Protein AF-A0A7Z0LER9-F1 (afdb_monomer_lite)

Sequence (82 aa):
ESKLGRALKYSLDYESTFKTVLEDGRLVLSNNLAERAIKSLVMGRKNWLFSQSSEGAESSAIIMTLIETAKLHQVDSEKYIV

Foldseek 3Di:
DDPVVVVVVVCVVCVVVLCVCVVDVVDDNDCVVVVVLCVCVVVVCVPDPPCPDPVVVVVVVVLSVQCVVCVVVVHDSVVPPD

Organism: NCBI:txid747656

Radius of gyration: 17.9 Å; chains: 1; bounding box: 42×25×44 Å

Secondary structure (DSSP, 8-state):
--HHHHHHHHHHHTHHHHHHHHH-TTS-S--HHHHHHHHHHHHHTTTSTTTTSHHHHHHHHHHHHHHHHHHHTT--SHHHH-

Structure (mmCIF, N/CA/C/O backbone):
data_AF-A0A7Z0LER9-F1
#
_entry.id   AF-A0A7Z0LER9-F1
#
loop_
_atom_site.group_PDB
_atom_site.id
_atom_site.type_symbol
_atom_site.label_atom_id
_atom_site.label_alt_id
_atom_site.label_comp_id
_atom_site.label_asym_id
_atom_site.label_entity_id
_atom_site.label_seq_id
_atom_site.pdbx_PDB_ins_code
_atom_site.Cartn_x
_atom_site.Cartn_y
_atom_site.Cartn_z
_atom_site.occupancy
_atom_site.B_iso_or_equiv
_atom_site.auth_seq_id
_atom_site.auth_comp_id
_atom_site.auth_asym_id
_atom_site.auth_atom_id
_atom_site.pdbx_PDB_model_num
ATOM 1 N N . GLU A 1 1 ? -11.115 6.149 25.691 1.00 75.12 1 GLU A N 1
ATOM 2 C CA . GLU A 1 1 ? -11.556 5.028 24.828 1.00 75.12 1 GLU A CA 1
ATOM 3 C C . GLU A 1 1 ? -10.638 3.828 25.002 1.00 75.12 1 GLU A C 1
ATOM 5 O O . GLU A 1 1 ? -9.430 4.015 25.105 1.00 75.12 1 GLU A O 1
ATOM 10 N N . SER A 1 2 ? -11.190 2.613 25.031 1.00 96.00 2 SER A N 1
ATOM 11 C CA . SER A 1 2 ? -10.394 1.382 24.990 1.00 96.00 2 SER A CA 1
ATOM 12 C C . SER A 1 2 ? -9.885 1.115 23.565 1.00 96.00 2 SER A C 1
ATOM 14 O O . SER A 1 2 ? -10.495 1.557 22.589 1.00 96.00 2 SER A O 1
ATOM 16 N N . LYS A 1 3 ? -8.783 0.361 23.424 1.00 96.56 3 LYS A N 1
ATOM 17 C CA . LYS A 1 3 ? -8.269 -0.069 22.105 1.00 96.56 3 LYS A CA 1
ATOM 18 C C . LYS A 1 3 ? -9.345 -0.790 21.283 1.00 96.56 3 LYS A C 1
ATOM 20 O O . LYS A 1 3 ? -9.470 -0.546 20.090 1.00 96.56 3 LYS A O 1
ATOM 25 N N . LEU A 1 4 ? -10.143 -1.624 21.949 1.00 96.38 4 LEU A N 1
ATOM 26 C CA . LEU A 1 4 ? -11.247 -2.362 21.341 1.00 96.38 4 LEU A CA 1
ATOM 27 C C . LEU A 1 4 ? -12.387 -1.434 20.897 1.00 96.38 4 LEU A C 1
ATOM 29 O O . LEU A 1 4 ? -12.891 -1.592 19.793 1.00 96.38 4 LEU A O 1
ATOM 33 N N . GLY A 1 5 ? -12.737 -0.424 21.701 1.00 97.50 5 GLY A N 1
ATOM 34 C CA . GLY A 1 5 ? -13.737 0.577 21.320 1.00 97.50 5 GLY A CA 1
ATOM 35 C C . GLY A 1 5 ? -13.333 1.360 20.070 1.00 97.50 5 GLY A C 1
ATOM 36 O O . GLY A 1 5 ? -14.146 1.538 19.169 1.00 97.50 5 GLY A O 1
ATOM 37 N N . ARG A 1 6 ? -12.054 1.745 19.962 1.00 97.00 6 ARG A N 1
ATOM 38 C CA . ARG A 1 6 ? -11.524 2.411 18.763 1.00 97.00 6 ARG A CA 1
ATOM 39 C C . ARG A 1 6 ? -11.548 1.504 17.531 1.00 97.00 6 ARG A C 1
ATOM 41 O O . ARG A 1 6 ? -11.903 1.970 16.456 1.00 97.00 6 ARG A O 1
ATOM 48 N N . ALA A 1 7 ? -11.184 0.231 17.688 1.00 95.69 7 ALA A N 1
ATOM 49 C CA . ALA A 1 7 ? -11.224 -0.740 16.596 1.00 95.69 7 ALA A CA 1
ATOM 50 C C . ALA A 1 7 ? -12.658 -0.975 16.096 1.00 95.69 7 ALA A C 1
ATOM 52 O O . ALA A 1 7 ? -12.888 -0.946 14.894 1.00 95.69 7 ALA A O 1
ATOM 53 N N . LEU A 1 8 ? -13.626 -1.131 17.007 1.00 96.25 8 LEU A N 1
ATOM 54 C CA . LEU A 1 8 ? -15.041 -1.265 16.647 1.00 96.25 8 LEU A CA 1
ATOM 55 C C . LEU A 1 8 ? -15.556 -0.031 15.912 1.00 96.25 8 LEU A C 1
ATOM 57 O O . LEU A 1 8 ? -16.187 -0.167 14.870 1.00 96.25 8 LEU A O 1
ATOM 61 N N . LYS A 1 9 ? -15.254 1.164 16.430 1.00 96.81 9 LYS A N 1
ATOM 62 C CA . LYS A 1 9 ? -15.643 2.416 15.783 1.00 96.81 9 LYS A CA 1
ATOM 63 C C . LYS A 1 9 ? -15.074 2.512 14.367 1.00 96.81 9 LYS A C 1
ATOM 65 O O . LYS A 1 9 ? -15.829 2.757 13.441 1.00 96.81 9 LYS A O 1
ATOM 70 N N . TYR A 1 10 ? -13.785 2.215 14.187 1.00 94.81 10 TYR A N 1
ATOM 71 C CA . TYR A 1 10 ? -13.160 2.171 12.863 1.00 94.81 10 TYR A CA 1
ATOM 72 C C . TYR A 1 10 ? -13.860 1.179 11.921 1.00 94.81 10 TYR A C 1
ATOM 74 O O . TYR A 1 10 ? -14.160 1.524 10.784 1.00 94.81 10 TYR A O 1
ATOM 82 N N . SER A 1 11 ? -14.167 -0.035 12.386 1.00 94.12 11 SER A N 1
ATOM 83 C CA . SER A 1 11 ? -14.867 -1.025 11.559 1.00 94.12 11 SER A CA 1
ATOM 84 C C . SER A 1 11 ? -16.266 -0.572 11.135 1.00 94.12 11 SER A C 1
ATOM 86 O O . SER A 1 11 ? -16.669 -0.854 10.011 1.00 94.12 11 SER A O 1
ATOM 88 N N . LEU A 1 12 ? -16.992 0.124 12.016 1.00 96.06 12 LEU A N 1
ATOM 89 C CA . LEU A 1 12 ? -18.320 0.669 11.720 1.00 96.06 12 LEU A CA 1
ATOM 90 C C . LEU A 1 12 ? -18.241 1.859 10.757 1.00 96.06 12 LEU A C 1
ATOM 92 O O . LEU A 1 12 ? -18.998 1.913 9.793 1.00 96.06 12 LEU A O 1
ATOM 96 N N . ASP A 1 13 ? -17.291 2.772 10.972 1.00 97.00 13 ASP A N 1
ATOM 97 C CA . ASP A 1 13 ? -17.096 3.957 10.129 1.00 97.00 13 ASP A CA 1
ATOM 98 C C . ASP A 1 13 ? -16.777 3.577 8.664 1.00 97.00 13 ASP A C 1
ATOM 100 O O . ASP A 1 13 ? -17.144 4.304 7.743 1.00 97.00 13 ASP A O 1
ATOM 104 N N . TYR A 1 14 ? -16.129 2.425 8.437 1.00 94.44 14 TYR A N 1
ATOM 105 C CA . TYR A 1 14 ? -15.729 1.924 7.111 1.00 94.44 14 TYR A CA 1
ATOM 106 C C . TYR A 1 14 ? -16.563 0.735 6.602 1.00 94.44 14 TYR A C 1
ATOM 108 O O . TYR A 1 14 ? -16.187 0.092 5.618 1.00 94.44 14 TYR A O 1
ATOM 116 N N . GLU A 1 15 ? -17.698 0.428 7.233 1.00 94.25 15 GLU A N 1
ATOM 117 C CA . GLU A 1 15 ? -18.517 -0.747 6.905 1.00 94.25 15 GLU A CA 1
ATOM 118 C C . GLU A 1 15 ? -18.917 -0.803 5.420 1.00 94.25 15 GLU A C 1
ATOM 120 O O . GLU A 1 15 ? -18.837 -1.862 4.794 1.00 94.25 15 GLU A O 1
ATOM 125 N N . SER A 1 16 ? -19.316 0.334 4.840 1.00 93.62 16 SER A N 1
ATOM 126 C CA . SER A 1 16 ? -19.712 0.429 3.428 1.00 93.62 16 SER A CA 1
ATOM 127 C C . SER A 1 16 ? -18.577 0.036 2.481 1.00 93.62 16 SER A C 1
ATOM 129 O O . SER A 1 16 ? -18.801 -0.725 1.545 1.00 93.62 16 SER A O 1
ATOM 131 N N . THR A 1 17 ? -17.351 0.474 2.769 1.00 91.25 17 THR A N 1
ATOM 132 C CA . THR A 1 17 ? -16.151 0.132 1.994 1.00 91.25 17 THR A CA 1
ATOM 133 C C . THR A 1 17 ? -15.826 -1.356 2.086 1.00 91.25 17 THR A C 1
ATOM 135 O O . THR A 1 17 ? -15.486 -1.985 1.086 1.00 91.25 17 THR A O 1
ATOM 138 N N . PHE A 1 18 ? -15.938 -1.954 3.277 1.00 90.00 18 PHE A N 1
ATOM 139 C CA . PHE A 1 18 ? -15.686 -3.389 3.435 1.00 90.00 18 PHE A CA 1
ATOM 140 C C . PHE A 1 18 ? -16.736 -4.243 2.725 1.00 90.00 18 PHE A C 1
ATOM 142 O O . PHE A 1 18 ? -16.401 -5.311 2.221 1.00 90.00 18 PHE A O 1
ATOM 149 N N . LYS A 1 19 ? -17.987 -3.778 2.644 1.00 92.81 19 LYS A N 1
ATOM 150 C CA . LYS A 1 19 ? -19.071 -4.483 1.948 1.00 92.81 19 LYS A CA 1
ATOM 151 C C . LYS A 1 19 ? -18.918 -4.510 0.429 1.00 92.81 19 LYS A C 1
ATOM 153 O O . LYS A 1 19 ? -19.458 -5.424 -0.184 1.00 92.81 19 LYS A O 1
ATOM 158 N N . THR A 1 20 ? -18.140 -3.613 -0.177 1.00 93.50 20 THR A N 1
ATOM 159 C CA . THR A 1 20 ? -17.926 -3.578 -1.637 1.00 93.50 20 THR A CA 1
ATOM 160 C C . THR A 1 20 ? -17.372 -4.897 -2.192 1.00 93.50 20 THR A C 1
ATOM 162 O O . THR A 1 20 ? -17.675 -5.277 -3.319 1.00 93.50 20 THR A O 1
ATOM 165 N N . VAL A 1 21 ? -16.625 -5.666 -1.393 1.00 92.25 21 VAL A N 1
ATOM 166 C CA . VAL A 1 21 ? -16.131 -7.000 -1.796 1.00 92.25 21 VAL A CA 1
ATOM 167 C C . VAL A 1 21 ? -17.253 -8.026 -2.011 1.00 92.25 21 VAL A C 1
ATOM 169 O O . VAL A 1 21 ? -17.040 -9.039 -2.667 1.00 92.25 21 VAL A O 1
ATOM 172 N N . LEU A 1 22 ? -18.442 -7.782 -1.450 1.00 93.62 22 LEU A N 1
ATOM 173 C CA . LEU A 1 22 ? -19.640 -8.598 -1.664 1.00 93.62 22 LE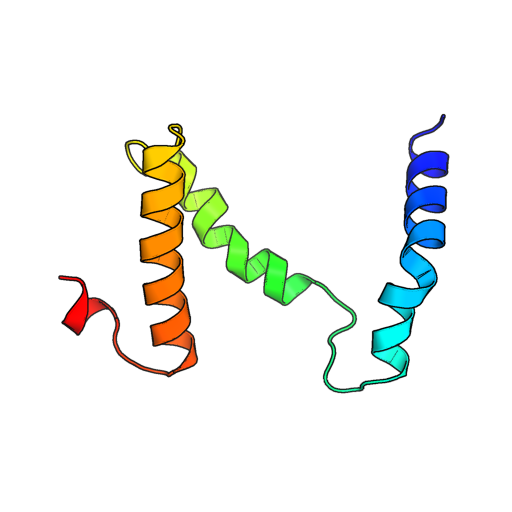U A CA 1
ATOM 174 C C . LEU A 1 22 ? -20.377 -8.202 -2.951 1.00 93.62 22 LEU A C 1
ATOM 176 O O . LEU A 1 22 ? -21.177 -8.981 -3.461 1.00 93.62 22 LEU A O 1
ATOM 180 N N . GLU A 1 23 ? -20.116 -6.997 -3.457 1.00 95.12 23 GLU A N 1
ATOM 181 C CA . GLU A 1 23 ? -20.729 -6.440 -4.664 1.00 95.12 23 GLU A CA 1
ATOM 182 C C . GLU A 1 23 ? -19.886 -6.745 -5.913 1.00 95.12 23 GLU A C 1
ATOM 184 O O . GLU A 1 23 ? -20.439 -6.969 -6.989 1.00 95.12 23 GLU A O 1
ATOM 189 N N . ASP A 1 24 ? -18.555 -6.803 -5.773 1.00 94.00 24 ASP A N 1
ATOM 190 C CA . ASP A 1 24 ? -17.616 -7.086 -6.863 1.00 94.00 24 ASP A CA 1
ATOM 191 C C . ASP A 1 24 ? -16.674 -8.255 -6.531 1.00 94.00 24 ASP A C 1
ATOM 193 O O . ASP A 1 24 ? -15.709 -8.116 -5.778 1.00 94.00 24 ASP A O 1
ATOM 197 N N . GLY A 1 25 ? -16.904 -9.404 -7.176 1.00 90.69 25 GLY A N 1
ATOM 198 C CA . GLY A 1 25 ? -16.094 -10.616 -7.001 1.00 90.69 25 GLY A CA 1
ATOM 199 C C . GLY A 1 25 ? -14.650 -10.525 -7.513 1.00 90.69 25 GLY A C 1
ATOM 200 O O . GLY A 1 25 ? -13.879 -11.462 -7.318 1.00 90.69 25 GLY A O 1
ATOM 201 N N . ARG A 1 26 ? -14.259 -9.424 -8.170 1.00 91.06 26 ARG A N 1
ATOM 202 C CA . ARG A 1 26 ? -12.859 -9.157 -8.543 1.00 91.06 26 ARG A CA 1
ATOM 203 C C . ARG A 1 26 ? -12.034 -8.647 -7.362 1.00 91.06 26 ARG A C 1
ATOM 205 O O . ARG A 1 26 ? -10.806 -8.685 -7.419 1.00 91.06 26 ARG A O 1
ATOM 212 N N . LEU A 1 27 ? -12.688 -8.144 -6.315 1.00 90.56 27 LEU A N 1
ATOM 213 C CA . LEU A 1 27 ? -12.025 -7.625 -5.127 1.00 90.56 27 LEU A CA 1
ATOM 214 C C . LEU A 1 27 ? -11.645 -8.761 -4.175 1.00 90.56 27 LEU A C 1
ATOM 216 O O . LEU A 1 27 ? -12.380 -9.727 -3.982 1.00 90.56 27 LEU A O 1
ATOM 220 N N . VAL A 1 28 ? -10.479 -8.631 -3.546 1.00 89.44 28 VAL A N 1
ATOM 221 C CA . VAL A 1 28 ? -9.976 -9.615 -2.584 1.00 89.44 28 VAL A CA 1
ATOM 222 C C . VAL A 1 28 ? -10.343 -9.161 -1.173 1.00 89.44 28 VAL A C 1
ATOM 224 O O . VAL A 1 28 ? -10.013 -8.047 -0.777 1.00 89.44 28 VAL A O 1
ATOM 227 N N . LEU A 1 29 ? -10.983 -10.036 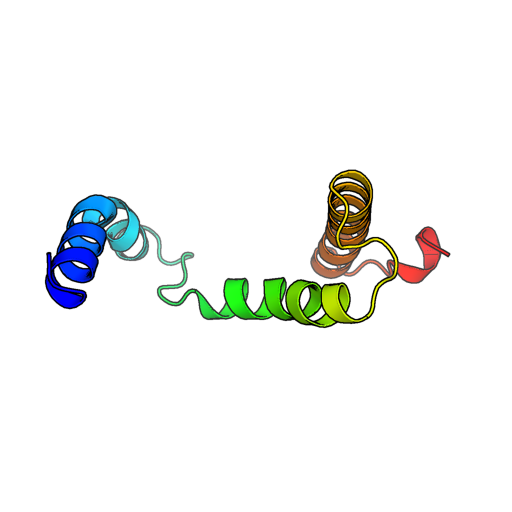-0.391 1.00 89.56 29 LEU A N 1
ATOM 228 C CA . LEU A 1 29 ? -11.365 -9.754 1.004 1.00 89.56 29 LEU A CA 1
ATOM 229 C C . LEU A 1 29 ? -10.154 -9.458 1.909 1.00 89.56 29 LEU A C 1
ATOM 231 O O . LEU A 1 29 ? -10.258 -8.735 2.895 1.00 89.56 29 LEU A O 1
ATOM 235 N N . SER A 1 30 ? -9.002 -10.045 1.590 1.00 89.75 30 SER A N 1
ATOM 236 C CA . SER A 1 30 ? -7.757 -9.870 2.334 1.00 89.75 30 SER A CA 1
ATOM 237 C C . SER A 1 30 ? -6.867 -8.800 1.704 1.00 89.75 30 SER A C 1
ATOM 239 O O . SER A 1 30 ? -6.675 -8.767 0.489 1.00 89.75 30 SER A O 1
ATOM 241 N N . ASN A 1 31 ? -6.217 -7.998 2.547 1.00 88.88 31 ASN A N 1
ATOM 242 C CA . ASN A 1 31 ? -5.203 -7.027 2.136 1.00 88.88 31 ASN A CA 1
ATOM 243 C C . ASN A 1 31 ? -3.801 -7.647 1.926 1.00 88.88 31 ASN A C 1
ATOM 245 O O . ASN A 1 31 ? -2.850 -6.909 1.664 1.00 88.88 31 ASN A O 1
ATOM 249 N N . ASN A 1 32 ? -3.649 -8.977 2.020 1.00 91.56 32 ASN A N 1
ATOM 250 C CA . ASN A 1 32 ? -2.346 -9.657 2.012 1.00 91.56 32 ASN A CA 1
ATOM 251 C C . ASN A 1 32 ? -1.475 -9.282 0.804 1.00 91.56 32 ASN A C 1
ATOM 253 O O . ASN A 1 32 ? -0.254 -9.190 0.914 1.00 91.56 32 ASN A O 1
ATOM 257 N N . LEU A 1 33 ? -2.093 -9.093 -0.367 1.00 88.94 33 LEU A N 1
ATOM 258 C CA . LEU A 1 33 ? -1.381 -8.701 -1.582 1.00 88.94 33 LEU A CA 1
ATOM 259 C C . LEU A 1 33 ? -0.761 -7.305 -1.434 1.00 88.94 33 LEU A C 1
ATOM 261 O O . LEU A 1 33 ? 0.419 -7.126 -1.733 1.00 88.94 33 LEU A O 1
ATOM 265 N N . ALA A 1 34 ? -1.531 -6.346 -0.915 1.00 89.19 34 ALA A N 1
ATOM 266 C CA . ALA A 1 34 ? -1.071 -4.984 -0.670 1.00 89.19 34 ALA A CA 1
ATOM 267 C C . ALA A 1 34 ? 0.031 -4.946 0.404 1.00 89.19 34 ALA A C 1
ATOM 269 O O . ALA A 1 34 ? 1.058 -4.294 0.216 1.00 89.19 34 ALA A O 1
ATOM 270 N N . GLU A 1 35 ? -0.126 -5.705 1.493 1.00 92.38 35 GLU A N 1
ATOM 271 C CA . GLU A 1 35 ? 0.899 -5.807 2.540 1.00 92.38 35 GLU A CA 1
ATOM 272 C C . GLU A 1 35 ? 2.205 -6.419 2.018 1.00 92.38 35 GLU A C 1
ATOM 274 O O . GLU A 1 35 ? 3.300 -5.949 2.338 1.00 92.38 35 GLU A O 1
ATOM 279 N N . ARG A 1 36 ? 2.113 -7.451 1.169 1.00 90.62 36 ARG A N 1
ATOM 280 C CA . ARG A 1 36 ? 3.285 -8.045 0.514 1.00 90.62 36 ARG A CA 1
ATOM 281 C C . ARG A 1 36 ? 3.963 -7.067 -0.438 1.00 90.62 36 ARG A C 1
ATOM 283 O O . ARG A 1 36 ? 5.191 -7.023 -0.439 1.00 90.62 36 ARG A O 1
ATOM 290 N N . ALA A 1 37 ? 3.195 -6.290 -1.202 1.00 87.31 37 ALA A N 1
ATOM 291 C CA . ALA A 1 37 ? 3.729 -5.302 -2.137 1.00 87.31 37 ALA A CA 1
ATOM 292 C C . ALA A 1 37 ? 4.534 -4.210 -1.416 1.00 87.31 37 ALA A C 1
ATOM 294 O O . ALA A 1 37 ? 5.639 -3.879 -1.836 1.00 87.31 37 ALA A O 1
ATOM 295 N N . ILE A 1 38 ? 4.045 -3.704 -0.277 1.00 89.00 38 ILE A N 1
ATOM 296 C CA . ILE A 1 38 ? 4.751 -2.647 0.466 1.00 89.00 38 ILE A CA 1
ATOM 297 C C . ILE A 1 38 ? 5.927 -3.166 1.307 1.00 89.00 38 ILE A C 1
ATOM 299 O O . ILE A 1 38 ? 6.793 -2.396 1.727 1.00 89.00 38 ILE A O 1
ATOM 303 N N . LYS A 1 39 ? 6.005 -4.479 1.554 1.00 90.19 39 LYS A N 1
ATOM 304 C CA . LYS A 1 39 ? 7.050 -5.080 2.395 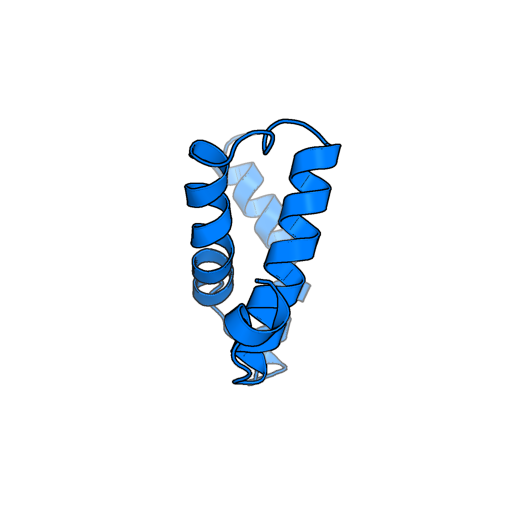1.00 90.19 39 LYS A CA 1
ATOM 305 C C . LYS A 1 39 ? 8.464 -4.813 1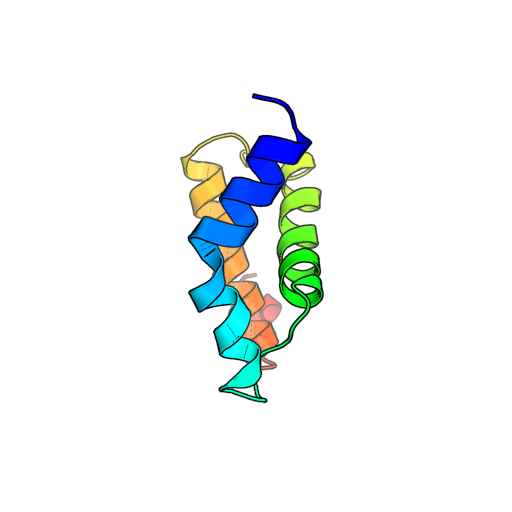.871 1.00 90.19 39 LYS A C 1
ATOM 307 O O . LYS A 1 39 ? 9.364 -4.580 2.678 1.00 90.19 39 LYS A O 1
ATOM 312 N N . SER A 1 40 ? 8.667 -4.825 0.553 1.00 86.00 40 SER A N 1
ATOM 313 C CA . SER A 1 40 ? 9.965 -4.526 -0.070 1.00 86.00 40 SER A CA 1
ATOM 314 C C . SER A 1 40 ? 10.430 -3.105 0.262 1.00 86.00 40 SER A C 1
ATOM 316 O O . SER A 1 40 ? 11.553 -2.932 0.730 1.00 86.00 40 SER A O 1
ATOM 318 N N . LEU A 1 41 ? 9.538 -2.115 0.141 1.00 87.62 41 LEU A N 1
ATOM 319 C CA . LEU A 1 41 ? 9.785 -0.720 0.514 1.00 87.62 41 LEU A CA 1
ATOM 320 C C . LEU A 1 41 ? 10.144 -0.592 1.999 1.00 87.62 41 LEU A C 1
ATOM 322 O O 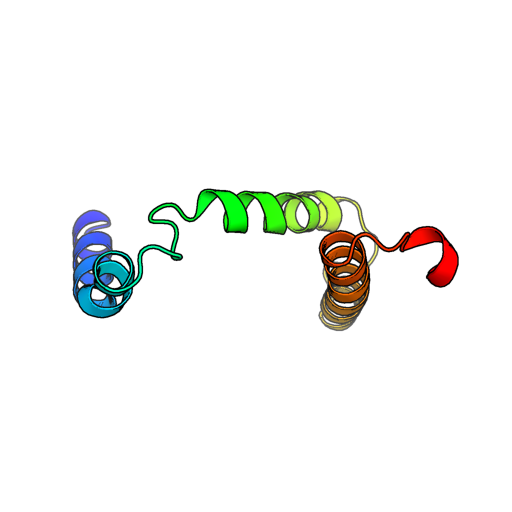. LEU A 1 41 ? 11.123 0.058 2.366 1.00 87.62 41 LEU A O 1
ATOM 326 N N . VAL A 1 42 ? 9.355 -1.234 2.866 1.00 89.31 42 VAL A N 1
ATOM 327 C CA . VAL A 1 42 ? 9.529 -1.166 4.325 1.00 89.31 42 VAL A CA 1
ATOM 328 C C . VAL A 1 42 ? 10.865 -1.762 4.767 1.00 89.31 42 VAL A C 1
ATOM 330 O O . VAL A 1 42 ? 11.473 -1.247 5.710 1.00 89.31 42 VAL A O 1
ATOM 333 N N . MET A 1 43 ? 11.323 -2.825 4.104 1.00 89.56 43 MET A N 1
ATOM 334 C CA . MET A 1 43 ? 12.638 -3.419 4.349 1.00 89.56 43 MET A CA 1
ATOM 335 C C . MET A 1 43 ? 13.763 -2.572 3.741 1.00 89.56 43 MET A C 1
ATOM 337 O O . MET A 1 43 ? 14.763 -2.325 4.411 1.00 89.56 43 MET A O 1
ATOM 341 N N . GLY A 1 44 ? 13.582 -2.084 2.511 1.00 86.44 44 GLY A N 1
ATOM 342 C CA . GLY A 1 44 ? 14.566 -1.299 1.764 1.00 86.44 44 GLY A CA 1
ATOM 343 C C . GLY A 1 44 ? 14.921 0.025 2.432 1.00 86.44 44 GLY A C 1
ATOM 344 O O . GLY A 1 44 ? 16.100 0.319 2.603 1.00 86.44 44 GLY A O 1
ATOM 345 N N . ARG A 1 45 ? 13.934 0.776 2.939 1.00 86.38 45 ARG A N 1
ATOM 346 C CA . ARG A 1 45 ? 14.161 2.074 3.610 1.00 86.38 45 ARG A CA 1
ATOM 347 C C . ARG A 1 45 ? 15.046 2.014 4.863 1.00 86.38 45 ARG A C 1
ATOM 349 O O . ARG A 1 45 ? 15.498 3.038 5.351 1.00 86.38 45 ARG A O 1
ATOM 356 N N . LYS A 1 46 ? 15.283 0.831 5.441 1.00 84.50 46 LYS A N 1
ATOM 357 C CA . LYS A 1 46 ? 16.266 0.692 6.532 1.00 84.50 46 LYS A CA 1
ATOM 358 C C . LYS A 1 46 ? 17.710 0.678 6.020 1.00 84.50 46 LYS A C 1
ATOM 360 O O . LYS A 1 46 ? 18.610 1.013 6.779 1.00 84.50 46 LYS A O 1
ATOM 365 N N . ASN A 1 47 ? 17.907 0.304 4.757 1.00 84.25 47 ASN A N 1
ATOM 366 C CA . ASN A 1 47 ? 19.209 0.065 4.136 1.00 84.25 47 ASN A CA 1
ATOM 367 C C . ASN A 1 47 ? 19.543 1.076 3.024 1.00 84.25 47 ASN A C 1
ATOM 369 O O . ASN A 1 47 ? 20.703 1.197 2.643 1.00 84.25 47 ASN A O 1
ATOM 373 N N . TRP A 1 48 ? 18.554 1.789 2.481 1.00 87.69 48 TRP A N 1
ATOM 374 C CA . TRP A 1 48 ? 18.765 2.802 1.448 1.00 87.69 48 TRP A CA 1
ATOM 375 C C . TRP A 1 48 ? 19.205 4.128 2.057 1.00 87.69 48 TRP A C 1
ATOM 377 O O . TRP A 1 48 ? 18.508 4.708 2.899 1.00 87.69 48 TRP A O 1
ATOM 387 N N . LEU A 1 49 ? 20.347 4.624 1.583 1.00 82.25 49 LEU A N 1
ATOM 388 C CA . LEU A 1 49 ? 20.844 5.952 1.916 1.00 82.25 49 LEU A CA 1
ATOM 389 C C . LEU A 1 49 ? 19.795 7.004 1.518 1.00 82.25 49 LEU A C 1
ATOM 391 O O . LEU A 1 49 ? 19.171 6.902 0.466 1.00 82.25 49 LEU A O 1
ATOM 395 N N . PHE A 1 50 ? 19.591 7.999 2.383 1.00 78.94 50 PHE A N 1
ATOM 396 C CA . PHE A 1 50 ? 18.691 9.146 2.172 1.00 78.94 50 PHE A CA 1
ATOM 397 C C . PHE A 1 50 ? 17.180 8.865 2.173 1.00 78.94 50 PHE A C 1
ATOM 399 O O . PHE A 1 50 ? 16.399 9.802 2.097 1.00 78.94 50 PHE A O 1
ATOM 406 N N . SER A 1 51 ? 16.727 7.631 2.400 1.00 82.56 51 SER A N 1
ATOM 407 C CA . SER A 1 51 ? 15.288 7.299 2.492 1.00 82.56 51 SER A CA 1
ATOM 408 C C . SER A 1 51 ? 14.541 7.902 3.702 1.00 82.56 51 SER A C 1
ATOM 410 O O . SER A 1 51 ? 13.335 7.699 3.849 1.00 82.56 51 SER A O 1
ATOM 412 N N . GLN A 1 52 ? 15.248 8.626 4.580 1.00 82.94 52 GLN A N 1
ATOM 413 C CA . GLN A 1 52 ? 14.691 9.302 5.758 1.00 82.94 52 GLN A CA 1
ATOM 414 C C . GLN A 1 52 ? 14.357 10.784 5.524 1.00 82.94 52 GLN A C 1
ATOM 416 O O . GLN A 1 52 ? 13.664 11.367 6.356 1.00 82.94 52 GLN A O 1
ATOM 421 N N . SER A 1 53 ? 14.836 11.401 4.436 1.00 91.06 53 SER A N 1
ATOM 422 C CA . SER A 1 53 ? 14.418 12.758 4.059 1.00 91.06 53 SER A CA 1
ATOM 423 C C . SER A 1 53 ? 13.167 12.718 3.179 1.00 91.06 53 SER A C 1
ATOM 425 O O . SER A 1 53 ? 12.858 11.688 2.575 1.00 91.06 53 SER A O 1
ATOM 427 N N . SER A 1 54 ? 12.443 13.837 3.092 1.00 91.75 54 SER A N 1
ATOM 428 C CA . SER A 1 54 ? 11.253 13.937 2.235 1.00 91.75 54 SER A CA 1
ATOM 429 C C . SER A 1 54 ? 11.616 13.722 0.765 1.00 91.75 54 SER A C 1
ATOM 431 O O . SER A 1 54 ? 10.956 12.965 0.061 1.00 91.75 54 SER A O 1
ATOM 433 N N . GLU A 1 55 ? 12.718 14.326 0.329 1.00 92.44 55 GLU A N 1
ATOM 434 C CA . GLU A 1 55 ? 13.226 14.260 -1.041 1.00 92.44 55 GLU A CA 1
ATOM 435 C C . GLU A 1 55 ? 13.690 12.842 -1.401 1.00 92.44 55 GLU A C 1
ATOM 437 O O . GLU A 1 55 ? 13.462 12.354 -2.510 1.00 92.44 55 GLU A O 1
ATOM 442 N N . GLY A 1 56 ? 14.321 12.140 -0.455 1.00 90.31 56 GLY A N 1
ATOM 443 C CA . GLY A 1 56 ? 14.738 10.757 -0.658 1.00 90.31 56 GLY A CA 1
ATOM 444 C C . GLY A 1 56 ? 13.569 9.775 -0.621 1.00 90.31 56 GLY A C 1
ATOM 445 O O . GLY A 1 56 ? 13.578 8.791 -1.365 1.00 90.31 56 GLY A O 1
ATOM 446 N N . ALA A 1 57 ? 12.532 10.047 0.178 1.00 88.75 57 ALA A N 1
ATOM 447 C CA . ALA A 1 57 ? 11.285 9.288 0.154 1.00 88.75 57 ALA A CA 1
ATOM 448 C C . ALA A 1 57 ? 10.542 9.465 -1.181 1.00 88.75 57 ALA A C 1
ATOM 450 O O . ALA A 1 57 ? 10.101 8.473 -1.759 1.00 88.75 57 ALA A O 1
ATOM 451 N N . GLU A 1 58 ? 10.466 10.694 -1.699 1.00 91.56 58 GLU A N 1
ATOM 452 C CA . GLU A 1 58 ? 9.879 10.997 -3.009 1.00 91.56 58 GLU A CA 1
ATOM 453 C C . GLU A 1 58 ? 10.643 10.296 -4.138 1.00 91.56 58 GLU A C 1
ATOM 455 O O . GLU A 1 58 ? 10.051 9.560 -4.928 1.00 91.56 58 GLU A O 1
ATOM 460 N N . SER A 1 59 ? 11.973 10.415 -4.153 1.00 90.25 59 SER A N 1
ATOM 461 C CA . SER A 1 59 ? 12.826 9.735 -5.137 1.00 90.25 59 SER A CA 1
ATOM 462 C C . SER A 1 59 ? 12.654 8.211 -5.090 1.00 90.25 59 SER A C 1
ATOM 464 O O . SER A 1 59 ? 12.512 7.557 -6.124 1.00 90.25 59 SER A O 1
ATOM 466 N N . SER A 1 60 ? 12.599 7.638 -3.881 1.00 88.75 60 SER A N 1
ATOM 467 C CA . SER A 1 60 ? 12.356 6.203 -3.685 1.00 88.75 60 SER A CA 1
ATOM 468 C C . SER A 1 60 ? 10.974 5.787 -4.196 1.00 88.75 60 SER A C 1
ATOM 470 O O . SER A 1 60 ? 10.841 4.725 -4.803 1.00 88.75 60 SER A O 1
ATOM 472 N N . ALA A 1 61 ? 9.947 6.615 -3.977 1.00 89.44 61 ALA A N 1
ATOM 473 C CA . ALA A 1 61 ? 8.592 6.356 -4.453 1.00 89.44 61 ALA A CA 1
ATOM 474 C C . ALA A 1 61 ? 8.514 6.372 -5.987 1.00 89.44 61 ALA A C 1
ATOM 476 O O . ALA A 1 61 ? 7.885 5.484 -6.564 1.00 89.44 61 ALA A O 1
ATOM 477 N N . ILE A 1 62 ? 9.193 7.314 -6.651 1.00 91.06 62 ILE A N 1
ATOM 478 C CA . ILE A 1 62 ? 9.261 7.392 -8.119 1.00 91.06 62 ILE A CA 1
ATOM 479 C C . ILE A 1 62 ? 9.905 6.125 -8.695 1.00 91.06 62 ILE A C 1
ATOM 481 O O . ILE A 1 62 ? 9.302 5.454 -9.534 1.00 91.06 62 ILE A O 1
ATOM 485 N N . ILE A 1 63 ? 11.096 5.756 -8.209 1.00 89.88 63 ILE A N 1
ATOM 486 C CA . ILE A 1 63 ? 11.830 4.576 -8.696 1.00 89.88 63 ILE A CA 1
ATOM 487 C C . ILE A 1 63 ? 11.012 3.297 -8.477 1.00 89.88 63 ILE A C 1
ATOM 489 O O . ILE A 1 63 ? 10.852 2.496 -9.397 1.00 89.88 63 ILE A O 1
ATOM 493 N N . MET A 1 64 ? 10.443 3.117 -7.282 1.00 89.12 64 MET A N 1
ATOM 494 C CA . MET A 1 64 ? 9.614 1.950 -6.966 1.00 89.12 64 MET A CA 1
ATOM 495 C C . MET A 1 64 ? 8.363 1.879 -7.843 1.00 89.12 64 MET A C 1
ATOM 497 O O . MET A 1 64 ? 8.008 0.800 -8.305 1.00 89.12 64 MET A O 1
ATOM 501 N N . THR A 1 65 ? 7.723 3.017 -8.124 1.00 90.75 65 THR A N 1
ATOM 502 C CA . THR A 1 65 ? 6.553 3.068 -9.012 1.00 90.75 65 THR A CA 1
ATOM 503 C C . THR A 1 65 ? 6.909 2.587 -10.416 1.00 90.75 65 THR A C 1
ATOM 505 O O . THR A 1 65 ? 6.183 1.767 -10.979 1.00 90.75 65 THR A O 1
ATOM 508 N N . LEU A 1 66 ? 8.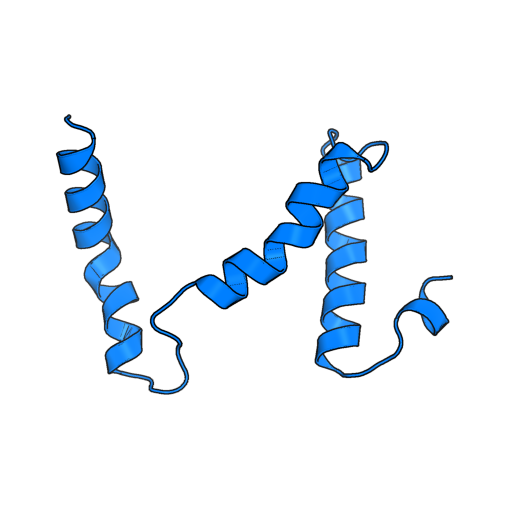043 3.031 -10.968 1.00 91.94 66 LEU A N 1
ATOM 509 C CA . LEU A 1 66 ? 8.516 2.597 -12.287 1.00 91.94 66 LEU A CA 1
ATOM 510 C C . LEU A 1 66 ? 8.822 1.094 -12.320 1.00 91.94 66 LEU A C 1
ATOM 512 O O . LEU A 1 66 ? 8.349 0.392 -13.214 1.00 91.94 66 LEU A O 1
ATOM 516 N N . ILE A 1 67 ? 9.559 0.592 -11.325 1.00 90.50 67 ILE A N 1
ATOM 517 C CA . ILE A 1 67 ? 9.932 -0.826 -11.229 1.00 90.50 67 ILE A CA 1
ATOM 518 C C . ILE A 1 67 ? 8.691 -1.716 -11.089 1.00 90.50 67 ILE A C 1
ATOM 520 O O . ILE A 1 67 ? 8.553 -2.698 -11.817 1.00 90.50 67 ILE A O 1
ATOM 524 N N . GLU A 1 68 ? 7.776 -1.397 -10.170 1.00 89.69 68 GLU A N 1
ATOM 525 C CA . GLU A 1 68 ? 6.579 -2.215 -9.948 1.00 89.69 68 GLU A CA 1
ATOM 526 C C . GLU A 1 68 ? 5.623 -2.161 -11.148 1.00 89.69 68 GLU A C 1
ATOM 528 O O . GLU A 1 68 ? 5.053 -3.185 -11.522 1.00 89.69 68 GLU A O 1
ATOM 533 N N . THR A 1 69 ? 5.518 -1.017 -11.832 1.00 91.62 69 THR A N 1
ATOM 534 C CA . THR A 1 69 ? 4.748 -0.910 -13.083 1.00 91.62 69 THR A CA 1
ATOM 535 C C . THR A 1 69 ? 5.347 -1.790 -14.182 1.00 91.62 69 THR A C 1
ATOM 537 O O . THR A 1 69 ? 4.623 -2.548 -14.828 1.00 91.62 69 THR A O 1
ATOM 540 N N . ALA A 1 70 ? 6.669 -1.760 -14.371 1.00 92.94 70 ALA A N 1
ATOM 541 C CA . ALA A 1 70 ? 7.346 -2.616 -15.344 1.00 92.94 70 ALA A CA 1
ATOM 542 C C . ALA A 1 70 ? 7.122 -4.110 -15.047 1.00 92.94 70 ALA A C 1
ATOM 544 O O . ALA A 1 70 ? 6.752 -4.861 -15.950 1.00 92.94 70 ALA A O 1
ATOM 545 N N . LYS A 1 71 ? 7.223 -4.526 -13.776 1.00 89.38 71 LYS A N 1
ATOM 546 C CA . LYS A 1 71 ? 6.917 -5.903 -13.346 1.00 89.38 71 LYS A CA 1
ATOM 547 C C . LYS A 1 71 ? 5.471 -6.303 -13.642 1.00 89.38 71 LYS A C 1
ATOM 549 O O . LYS A 1 71 ? 5.250 -7.401 -14.148 1.00 89.38 71 LYS A O 1
ATOM 554 N N . LEU A 1 72 ? 4.497 -5.429 -13.365 1.00 90.69 72 LEU A N 1
ATOM 555 C CA . LEU A 1 72 ? 3.079 -5.677 -13.669 1.00 90.69 72 LEU A CA 1
ATOM 556 C C . LEU A 1 72 ? 2.843 -5.901 -15.170 1.00 90.69 72 LEU A C 1
ATOM 558 O O . LEU A 1 72 ? 2.026 -6.740 -15.546 1.00 90.69 72 LEU A O 1
ATOM 562 N N . HIS A 1 73 ? 3.589 -5.195 -16.020 1.00 93.81 73 HIS A N 1
ATOM 563 C CA . HIS A 1 73 ? 3.545 -5.342 -17.475 1.00 93.81 73 HIS A CA 1
ATOM 564 C C . HIS A 1 73 ? 4.507 -6.400 -18.036 1.00 93.81 73 HIS A C 1
ATOM 566 O O . HIS A 1 73 ? 4.579 -6.554 -19.253 1.00 93.81 73 HIS A O 1
ATOM 572 N N . GLN A 1 74 ? 5.215 -7.147 -17.182 1.00 93.94 74 GLN A N 1
ATOM 573 C CA . GLN A 1 74 ? 6.197 -8.166 -17.582 1.00 93.94 74 GLN A CA 1
ATOM 574 C C . GLN A 1 74 ? 7.335 -7.604 -18.457 1.00 93.94 74 GLN A C 1
ATOM 576 O O . GLN A 1 74 ? 7.871 -8.288 -19.328 1.00 93.94 74 GLN A O 1
ATOM 581 N N . VAL A 1 75 ? 7.710 -6.346 -18.217 1.00 94.50 75 VAL A N 1
ATOM 582 C CA . VAL A 1 75 ? 8.847 -5.673 -18.850 1.00 94.50 75 VAL A CA 1
ATOM 583 C C . VAL A 1 75 ? 10.042 -5.718 -17.903 1.00 94.50 75 VAL A C 1
ATOM 585 O O . VAL A 1 75 ? 9.908 -5.474 -16.704 1.00 94.50 75 VAL A O 1
ATOM 588 N N . ASP A 1 76 ? 11.221 -6.009 -18.447 1.00 90.62 76 ASP A N 1
ATOM 589 C CA . ASP A 1 76 ? 12.478 -5.953 -17.705 1.00 90.62 76 ASP A CA 1
ATOM 590 C C . ASP A 1 76 ? 12.823 -4.497 -17.359 1.00 90.62 76 ASP A C 1
ATOM 592 O O . ASP A 1 76 ? 13.196 -3.715 -18.233 1.00 90.62 76 ASP A O 1
ATOM 596 N N . SER A 1 77 ? 12.680 -4.131 -16.084 1.00 88.94 77 SER A N 1
ATOM 597 C CA . SER A 1 77 ? 12.996 -2.792 -15.586 1.00 88.94 77 SER A CA 1
ATOM 598 C C . SER A 1 77 ? 14.493 -2.485 -15.573 1.00 88.94 77 SER A C 1
ATOM 600 O O . SER A 1 77 ? 14.868 -1.325 -15.732 1.00 88.94 77 SER A O 1
ATOM 602 N N . GLU A 1 78 ? 15.354 -3.490 -15.381 1.00 86.31 78 GLU A N 1
ATOM 603 C CA . GLU A 1 78 ? 16.804 -3.277 -15.256 1.00 86.31 78 GLU A CA 1
ATOM 604 C C . GLU A 1 78 ? 17.396 -2.785 -16.575 1.00 86.31 78 GLU A C 1
ATOM 606 O O . GLU A 1 78 ? 18.263 -1.917 -16.584 1.00 86.31 78 GLU A O 1
ATOM 611 N N . LYS A 1 79 ? 16.837 -3.232 -17.702 1.00 89.44 79 LYS A N 1
ATOM 612 C CA . LYS A 1 79 ? 17.236 -2.777 -19.036 1.00 89.44 79 LYS A CA 1
ATOM 613 C C . LYS A 1 79 ? 17.106 -1.259 -19.257 1.00 89.44 79 LYS A C 1
ATOM 615 O O . LYS A 1 79 ? 17.771 -0.731 -20.145 1.00 89.44 79 LYS A O 1
ATOM 620 N N . TYR A 1 80 ? 16.235 -0.574 -18.515 1.00 83.56 80 TYR A N 1
ATOM 621 C CA . TYR A 1 80 ? 15.888 0.834 -18.761 1.00 83.56 80 TYR A CA 1
ATOM 622 C C . TYR A 1 80 ? 16.264 1.791 -17.623 1.00 83.56 80 TYR A C 1
ATOM 624 O O . TYR A 1 80 ? 16.174 3.002 -17.811 1.00 83.56 80 TYR A O 1
ATOM 632 N N . ILE A 1 81 ? 16.621 1.269 -16.446 1.00 79.69 81 ILE A N 1
ATOM 633 C CA . ILE A 1 81 ? 16.937 2.068 -15.249 1.00 79.69 81 ILE A CA 1
ATOM 634 C C . ILE A 1 81 ? 18.449 2.094 -14.960 1.00 79.69 81 ILE A C 1
ATOM 636 O O . ILE A 1 81 ? 18.903 2.979 -14.233 1.00 79.69 81 ILE A O 1
ATOM 640 N N . VAL A 1 82 ? 19.218 1.155 -15.526 1.00 57.84 82 VAL A N 1
ATOM 641 C CA . VAL A 1 82 ? 20.691 1.122 -15.443 1.00 57.84 82 VAL A CA 1
ATOM 642 C C . VAL A 1 82 ? 21.326 2.141 -16.384 1.00 57.84 82 VAL A C 1
ATOM 644 O O . VAL A 1 82 ? 20.891 2.217 -17.555 1.00 57.84 82 VAL A O 1
#

InterPro domains:
  IPR004291 Transposase IS66, central domain [PF03050] (2-58)
  IPR052344 Transposase-related protein [PTHR33678] (2-81)

pLDDT: mean 90.03, std 5.56, range [57.84, 97.5]